Protein AF-A0A7C8Z118-F1 (afdb_monomer_lite)

InterPro domains:
  IPR001041 2Fe-2S ferredoxin-type iron-sulfur binding domain [PF00111] (50-98)
  IPR001041 2Fe-2S ferredoxin-type iron-sulfur binding domain [PS51085] (43-103)
  IPR001041 2Fe-2S ferredoxin-type iron-sulfur binding domain [cd00207] (45-98)
  IPR001055 Adrenodoxin-like [PTHR23426] (15-103)
  IPR012675 Beta-grasp domain superfamily [G3DSA:3.10.20.30] (26-103)
  IPR018298 Adrenodoxin, iron-sulphur binding site [PS00814] (80-90)
  IPR036010 2Fe-2S ferredoxin-like superfamily [SSF54292] (44-95)

Structure (mmCIF, N/CA/C/O backbone):
data_AF-A0A7C8Z118-F1
#
_entry.id   AF-A0A7C8Z118-F1
#
loop_
_atom_site.group_PDB
_atom_site.id
_atom_site.type_symbol
_atom_site.label_atom_id
_atom_site.label_alt_id
_atom_site.label_comp_id
_atom_site.label_asym_id
_atom_site.label_entity_id
_atom_site.label_seq_id
_atom_site.pdbx_PDB_ins_code
_atom_site.Cartn_x
_atom_site.Cartn_y
_atom_site.Cartn_z
_atom_site.occupancy
_atom_site.B_iso_or_equiv
_atom_site.auth_seq_id
_atom_site.auth_comp_id
_atom_site.auth_asym_id
_atom_site.auth_atom_id
_atom_site.pdbx_PDB_model_num
ATOM 1 N N . ARG A 1 1 ? -21.952 11.352 -13.629 1.00 53.69 1 ARG A N 1
ATOM 2 C CA . ARG A 1 1 ? -22.984 12.153 -14.336 1.00 53.69 1 ARG A CA 1
ATOM 3 C C . ARG A 1 1 ? -22.310 13.339 -15.027 1.00 53.69 1 ARG A C 1
ATOM 5 O O . ARG A 1 1 ? -22.255 14.391 -14.420 1.00 53.69 1 ARG A O 1
ATOM 12 N N . THR A 1 2 ? -21.849 13.152 -16.264 1.00 36.28 2 THR A N 1
ATOM 13 C CA . THR A 1 2 ? -21.938 14.129 -17.366 1.00 36.28 2 THR A CA 1
ATOM 14 C C . THR A 1 2 ? -21.985 13.287 -18.638 1.00 36.28 2 THR A C 1
ATOM 16 O O . THR A 1 2 ? -21.228 12.329 -18.766 1.00 36.28 2 THR A O 1
ATOM 19 N N . GLN A 1 3 ? -22.973 13.558 -19.482 1.00 44.56 3 GLN A N 1
ATOM 20 C CA . GLN A 1 3 ? -23.309 12.820 -20.698 1.00 44.56 3 GLN A CA 1
ATOM 21 C C . GLN A 1 3 ? -22.862 13.614 -21.939 1.00 44.56 3 GLN A C 1
ATOM 23 O O . GLN A 1 3 ? -22.603 14.808 -21.812 1.00 44.56 3 GLN A O 1
ATOM 28 N N . TYR A 1 4 ? -22.927 12.954 -23.107 1.00 39.94 4 TYR A N 1
ATOM 29 C CA . TYR A 1 4 ? -22.745 13.429 -24.496 1.00 39.94 4 TYR A CA 1
ATOM 30 C C . TYR A 1 4 ? -21.292 13.422 -25.012 1.00 39.94 4 TYR A C 1
ATOM 32 O O . TYR A 1 4 ? -20.410 13.976 -24.378 1.00 39.94 4 TYR A O 1
ATOM 40 N N . LEU A 1 5 ? -20.950 12.814 -26.158 1.00 44.69 5 LEU A N 1
ATOM 41 C CA . LEU A 1 5 ? -21.723 12.587 -27.386 1.00 44.69 5 LEU A CA 1
ATOM 42 C C . LEU A 1 5 ? -21.677 11.132 -27.897 1.00 44.69 5 LEU A C 1
ATOM 44 O O . LEU A 1 5 ? -20.624 10.508 -27.976 1.00 44.69 5 LEU A O 1
ATOM 48 N N . HIS A 1 6 ? -22.834 10.667 -28.369 1.00 36.69 6 HIS A N 1
ATOM 49 C CA . HIS A 1 6 ? -23.006 9.523 -29.259 1.00 36.69 6 HIS A CA 1
ATOM 50 C C . HIS A 1 6 ? -23.194 10.075 -30.681 1.00 36.69 6 HIS A C 1
ATOM 52 O O . HIS A 1 6 ? -24.121 10.851 -30.911 1.00 36.69 6 HIS A O 1
ATOM 58 N N . SER A 1 7 ? -22.330 9.703 -31.626 1.00 33.50 7 SER A N 1
ATOM 59 C CA . SER A 1 7 ? -22.555 9.938 -33.056 1.00 33.50 7 SER A CA 1
ATOM 60 C C . SER A 1 7 ? -22.450 8.602 -33.780 1.00 33.50 7 SER A C 1
ATOM 62 O O . SER A 1 7 ? -21.371 8.034 -33.931 1.00 33.50 7 SER A O 1
ATOM 64 N N . LEU A 1 8 ? -23.610 8.071 -34.162 1.00 46.72 8 LEU A N 1
ATOM 65 C CA . LEU A 1 8 ? -23.753 6.944 -35.073 1.00 46.72 8 LEU A CA 1
ATOM 66 C C . LEU A 1 8 ? -23.715 7.483 -36.504 1.00 46.72 8 LEU A C 1
ATOM 68 O O . LEU A 1 8 ? -24.555 8.310 -36.849 1.00 46.72 8 LEU A O 1
ATOM 72 N N . CYS A 1 9 ? -22.843 6.951 -37.363 1.00 31.47 9 CYS A N 1
ATOM 73 C CA . CYS A 1 9 ? -23.157 6.857 -38.789 1.00 31.47 9 CYS A CA 1
ATOM 74 C C . CYS A 1 9 ? -22.361 5.738 -39.488 1.00 31.47 9 CYS A C 1
ATOM 76 O O . CYS A 1 9 ? -21.168 5.854 -39.736 1.00 31.47 9 CYS A O 1
ATOM 78 N N . SER A 1 10 ? -23.098 4.662 -39.772 1.00 36.25 10 SER A N 1
ATOM 79 C CA . SER A 1 10 ? -23.172 3.896 -41.025 1.00 36.25 10 SER A CA 1
ATOM 80 C C . SER A 1 10 ? -21.939 3.228 -41.651 1.00 36.25 10 SER A C 1
ATOM 82 O O . SER A 1 10 ? -20.979 3.841 -42.102 1.00 36.25 10 SER A O 1
ATOM 84 N N . ARG A 1 11 ? -22.104 1.907 -41.804 1.00 45.91 11 ARG A N 1
ATOM 85 C CA . ARG A 1 11 ? -21.346 0.976 -42.646 1.00 45.91 11 ARG A CA 1
ATOM 86 C C . ARG A 1 11 ? -21.220 1.470 -44.094 1.00 45.91 11 ARG A C 1
ATOM 88 O O . ARG A 1 11 ? -22.232 1.776 -44.717 1.00 45.91 11 ARG A O 1
ATOM 95 N N . ILE A 1 12 ? -20.017 1.362 -44.660 1.00 46.41 12 ILE A N 1
ATOM 96 C CA . ILE A 1 12 ? -19.797 1.195 -46.103 1.00 46.41 12 ILE A CA 1
ATOM 97 C C . ILE A 1 12 ? -18.870 -0.016 -46.291 1.00 46.41 12 ILE A C 1
ATOM 99 O O . ILE A 1 12 ? -17.764 -0.060 -45.756 1.00 46.41 12 ILE A O 1
ATOM 103 N N . GLN A 1 13 ? -19.366 -1.028 -47.008 1.00 42.31 13 GLN A N 1
ATOM 104 C CA . GLN A 1 13 ? -18.594 -2.146 -47.559 1.00 42.31 13 GLN A CA 1
ATOM 105 C C . GLN A 1 13 ? -17.899 -1.702 -48.849 1.00 42.31 13 GLN A C 1
ATOM 107 O O . GLN A 1 13 ? -18.527 -0.989 -49.629 1.00 42.31 13 GLN A O 1
ATOM 112 N N . SER A 1 14 ? -16.667 -2.181 -49.079 1.00 36.53 14 SER A N 1
ATOM 113 C CA . SER A 1 14 ? -16.036 -2.582 -50.367 1.00 36.53 14 SER A CA 1
ATOM 114 C C . SER A 1 14 ? -14.509 -2.569 -50.166 1.00 36.53 14 SER A C 1
ATOM 116 O O . SER A 1 14 ? -13.927 -1.523 -49.926 1.00 36.53 14 SER A O 1
ATOM 118 N N . SER A 1 15 ? -13.868 -3.713 -49.911 1.00 41.31 15 SER A N 1
ATOM 119 C CA . SER A 1 15 ? -13.259 -4.647 -50.878 1.00 41.31 15 SER A CA 1
ATOM 120 C C . SER A 1 15 ? -11.808 -4.304 -51.271 1.00 41.31 15 SER A C 1
ATOM 122 O O . SER A 1 15 ? -11.548 -3.277 -51.881 1.00 41.31 15 SER A O 1
ATOM 124 N N . VAL A 1 16 ? -10.941 -5.298 -51.020 1.00 38.16 16 VAL A N 1
ATOM 125 C CA . VAL A 1 16 ? -9.610 -5.605 -51.593 1.00 38.16 16 VAL A CA 1
ATOM 126 C C . VAL A 1 16 ? -8.360 -4.877 -51.056 1.00 38.16 16 VAL A C 1
ATOM 128 O O . VAL A 1 16 ? -8.022 -3.786 -51.488 1.00 38.16 16 VAL A O 1
ATOM 131 N N . ALA A 1 17 ? -7.625 -5.567 -50.166 1.00 42.06 17 ALA A N 1
ATOM 132 C CA . ALA A 1 17 ? -6.239 -6.057 -50.348 1.00 42.06 17 ALA A CA 1
ATOM 133 C C . ALA A 1 17 ? -5.501 -6.152 -48.992 1.00 42.06 17 ALA A C 1
ATOM 135 O O . ALA A 1 17 ? -5.176 -5.148 -48.367 1.00 42.06 17 ALA A O 1
ATOM 136 N N . ARG A 1 18 ? -5.232 -7.384 -48.532 1.00 50.72 18 ARG A N 1
ATOM 137 C CA . ARG A 1 18 ? -4.327 -7.676 -47.405 1.00 50.72 18 ARG A CA 1
ATOM 138 C C . ARG A 1 18 ? -2.872 -7.501 -47.859 1.00 50.72 18 ARG A C 1
ATOM 140 O O . ARG A 1 18 ? -2.514 -8.072 -48.888 1.00 50.72 18 ARG A O 1
ATOM 147 N N . PRO A 1 19 ? -2.017 -6.896 -47.021 1.00 40.34 19 PRO A N 1
ATOM 148 C CA . PRO A 1 19 ? -0.725 -7.520 -46.765 1.00 40.34 19 PRO A CA 1
ATOM 149 C C . PRO A 1 19 ? -0.400 -7.633 -45.266 1.00 40.34 19 PRO A C 1
ATOM 151 O O . PRO A 1 19 ? -0.670 -6.747 -44.467 1.00 40.34 19 PRO A O 1
ATOM 154 N N . GLN A 1 20 ? 0.187 -8.787 -44.948 1.00 45.44 20 GLN A N 1
ATOM 155 C CA . GLN A 1 20 ? 1.014 -9.131 -43.789 1.00 45.44 20 GLN A CA 1
ATOM 156 C C . GLN A 1 20 ? 0.498 -8.851 -42.367 1.00 45.44 20 GLN A C 1
ATOM 158 O O . GLN A 1 20 ? 0.793 -7.862 -41.708 1.00 45.44 20 GLN A O 1
ATOM 163 N N . MET A 1 21 ? -0.170 -9.891 -41.869 1.00 40.16 21 MET A N 1
ATOM 164 C CA . MET A 1 21 ? -0.081 -10.396 -40.501 1.00 40.16 21 MET A CA 1
ATOM 165 C C . MET A 1 21 ? 1.304 -10.178 -39.858 1.00 40.16 21 MET A C 1
ATOM 167 O O . MET A 1 21 ? 2.236 -10.923 -40.153 1.00 40.16 21 MET A O 1
ATOM 171 N N . HIS A 1 22 ? 1.413 -9.243 -38.913 1.00 42.31 22 HIS A N 1
ATOM 172 C CA . HIS A 1 22 ? 2.239 -9.488 -37.731 1.00 42.31 22 HIS A CA 1
ATOM 173 C C . HIS A 1 22 ? 1.344 -10.197 -36.722 1.00 42.31 22 HIS A C 1
ATOM 175 O O . HIS A 1 22 ? 0.465 -9.606 -36.097 1.00 42.31 22 HIS A O 1
ATOM 181 N N . GLN A 1 23 ? 1.514 -11.512 -36.663 1.00 45.38 23 GLN A N 1
ATOM 182 C CA . GLN A 1 23 ? 0.889 -12.368 -35.674 1.00 45.38 23 GLN A CA 1
ATOM 183 C C . GLN A 1 23 ? 1.477 -12.043 -34.300 1.00 45.38 23 GLN A C 1
ATOM 185 O O . GLN A 1 23 ? 2.441 -12.667 -33.876 1.00 45.38 23 GLN A O 1
ATOM 190 N N . TYR A 1 24 ? 0.883 -11.101 -33.577 1.00 45.56 24 TYR A N 1
ATOM 191 C CA . TYR A 1 24 ? 0.917 -11.172 -32.120 1.00 45.56 24 TYR A CA 1
ATOM 192 C C . TYR A 1 24 ? -0.305 -11.987 -31.709 1.00 45.56 24 TYR A C 1
ATOM 194 O O . TYR A 1 24 ? -1.367 -11.456 -31.392 1.00 45.56 24 TYR A O 1
ATOM 202 N N . PHE A 1 25 ? -0.184 -13.307 -31.859 1.00 36.66 25 PHE A N 1
ATOM 203 C CA . PHE A 1 25 ? -1.171 -14.244 -31.346 1.00 36.66 25 PHE A CA 1
ATOM 204 C C . PHE A 1 25 ? -1.210 -14.124 -29.825 1.00 36.66 25 PHE A C 1
ATOM 206 O O . PHE A 1 25 ? -0.215 -14.370 -29.150 1.00 36.66 25 PHE A O 1
ATOM 213 N N . CYS A 1 26 ? -2.381 -13.794 -29.289 1.00 37.47 26 CYS A N 1
ATOM 214 C CA . CYS A 1 26 ? -2.714 -14.113 -27.913 1.00 37.47 26 CYS A CA 1
ATOM 215 C C . CYS A 1 26 ? -2.823 -15.639 -27.804 1.00 37.47 26 CYS A C 1
ATOM 217 O O . CYS A 1 26 ? -3.796 -16.226 -28.278 1.00 37.47 26 CYS A O 1
ATOM 219 N N . THR A 1 27 ? -1.837 -16.288 -27.191 1.00 44.22 27 THR A N 1
ATOM 220 C CA . THR A 1 27 ? -2.022 -17.628 -26.632 1.00 44.22 27 THR A CA 1
ATOM 221 C C . THR A 1 27 ? -2.625 -17.483 -25.244 1.00 44.22 27 THR A C 1
ATOM 223 O O . THR A 1 27 ? -2.003 -16.951 -24.329 1.00 44.22 27 THR A O 1
ATOM 226 N N . THR A 1 28 ? -3.867 -17.932 -25.107 1.00 53.31 28 THR A N 1
ATOM 227 C CA . THR A 1 28 ? -4.461 -18.275 -23.818 1.00 53.31 28 THR A CA 1
ATOM 228 C C . THR A 1 28 ? -3.869 -19.600 -23.320 1.00 53.31 28 THR A C 1
ATOM 230 O O . THR A 1 28 ? -3.515 -20.459 -24.123 1.00 53.31 28 THR A O 1
ATOM 233 N N . ALA A 1 29 ? -3.838 -19.746 -21.991 1.00 47.91 29 ALA A N 1
ATOM 234 C CA . ALA A 1 29 ? -3.521 -20.942 -21.201 1.00 47.91 29 ALA A CA 1
ATOM 235 C C . ALA A 1 29 ? -2.034 -21.284 -20.977 1.00 47.91 29 ALA A C 1
ATOM 237 O O . ALA A 1 29 ? -1.401 -21.975 -21.765 1.00 47.91 29 ALA A O 1
ATOM 238 N N . ALA A 1 30 ? -1.531 -20.934 -19.795 1.00 47.62 30 ALA A N 1
ATOM 239 C CA . ALA A 1 30 ? -1.399 -21.880 -18.686 1.00 47.62 30 ALA A CA 1
ATOM 240 C C . ALA A 1 30 ? -1.239 -21.080 -17.387 1.00 47.62 30 ALA A C 1
ATOM 242 O O . ALA A 1 30 ? -0.660 -19.998 -17.396 1.00 47.62 30 ALA A O 1
ATOM 243 N N . ALA A 1 31 ? -1.801 -21.587 -16.291 1.00 51.69 31 ALA A N 1
ATOM 244 C CA . ALA A 1 31 ? -1.518 -21.090 -14.958 1.00 51.69 31 ALA A CA 1
ATOM 245 C C . ALA A 1 31 ? -0.002 -21.100 -14.749 1.00 51.69 31 ALA A C 1
ATOM 247 O O . ALA A 1 31 ? 0.593 -22.172 -14.640 1.00 51.69 31 ALA A O 1
ATOM 248 N N . ASP A 1 32 ? 0.619 -19.927 -14.695 1.00 39.12 32 ASP A N 1
ATOM 249 C CA . ASP A 1 32 ? 1.993 -19.831 -14.238 1.00 39.12 32 ASP A CA 1
ATOM 250 C C . ASP A 1 32 ? 1.967 -19.861 -12.706 1.00 39.12 32 ASP A C 1
ATOM 252 O O . ASP A 1 32 ? 2.115 -18.870 -12.002 1.00 39.12 32 ASP A O 1
ATOM 256 N N . SER A 1 33 ? 1.685 -21.052 -12.174 1.00 53.22 33 SER A N 1
ATOM 257 C CA . SER A 1 33 ? 2.285 -21.462 -10.915 1.00 53.22 33 SER A CA 1
ATOM 258 C C . SER A 1 33 ? 3.744 -21.788 -11.214 1.00 53.22 33 SER A C 1
ATOM 260 O O . SER A 1 33 ? 4.134 -22.958 -11.202 1.00 53.22 33 SER A O 1
ATOM 262 N N . SER A 1 34 ? 4.564 -20.767 -11.471 1.00 48.16 34 SER A N 1
ATOM 263 C CA . SER A 1 34 ? 5.989 -20.863 -11.172 1.00 48.16 34 SER A CA 1
ATOM 264 C C . SER A 1 34 ? 6.108 -21.014 -9.666 1.00 48.16 34 SER A C 1
ATOM 266 O O . SER A 1 34 ? 6.255 -20.056 -8.912 1.00 48.16 34 SER A O 1
ATOM 268 N N . LYS A 1 35 ? 5.984 -22.259 -9.209 1.00 41.03 35 LYS A N 1
ATOM 269 C CA . LYS A 1 35 ? 6.398 -22.679 -7.880 1.00 41.03 35 LYS A CA 1
ATOM 270 C C . LYS A 1 35 ? 7.923 -22.712 -7.894 1.00 41.03 35 LYS A C 1
ATOM 272 O O . LYS A 1 35 ? 8.526 -23.783 -7.929 1.00 41.03 35 LYS A O 1
ATOM 277 N N . ASP A 1 36 ? 8.525 -21.528 -7.948 1.00 55.06 36 ASP A N 1
ATOM 278 C CA . ASP A 1 36 ? 9.932 -21.364 -7.636 1.00 55.06 36 ASP A CA 1
ATOM 279 C C . ASP A 1 36 ? 10.070 -21.678 -6.148 1.00 55.06 36 ASP A C 1
ATOM 281 O O . ASP A 1 36 ? 9.352 -21.135 -5.304 1.00 55.06 36 ASP A O 1
ATOM 285 N N . GLN A 1 37 ? 10.893 -22.671 -5.837 1.00 47.47 37 GLN A N 1
ATOM 286 C CA . GLN A 1 37 ? 11.099 -23.129 -4.473 1.00 47.47 37 GLN A CA 1
ATOM 287 C C . GLN A 1 37 ? 12.007 -22.134 -3.753 1.00 47.47 37 GLN A C 1
ATOM 289 O O . GLN 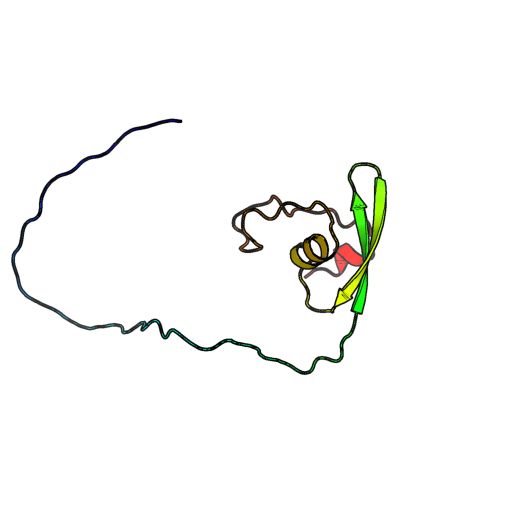A 1 37 ? 13.162 -22.431 -3.461 1.00 47.47 37 GLN A O 1
ATOM 294 N N . ASN A 1 38 ? 11.481 -20.944 -3.474 1.00 59.56 38 ASN A N 1
ATOM 295 C CA . ASN A 1 38 ? 12.062 -20.049 -2.498 1.00 59.56 38 ASN A CA 1
ATOM 296 C C . ASN A 1 38 ? 11.575 -20.525 -1.129 1.00 59.56 38 ASN A C 1
ATOM 298 O O . ASN A 1 38 ? 10.387 -20.441 -0.815 1.00 59.56 38 ASN A O 1
ATOM 302 N N . GLU A 1 39 ? 12.494 -21.097 -0.355 1.00 62.06 39 GLU A N 1
ATOM 303 C CA . GLU A 1 39 ? 12.373 -21.294 1.089 1.00 62.06 39 GLU A CA 1
ATOM 304 C C . GLU A 1 39 ? 11.574 -20.122 1.685 1.00 62.06 39 GLU A C 1
ATOM 306 O O . GLU A 1 39 ? 11.898 -18.975 1.382 1.00 62.06 39 GLU A O 1
ATOM 311 N N . GLU A 1 40 ? 10.491 -20.399 2.426 1.00 73.44 40 GLU A N 1
ATOM 312 C CA . GLU A 1 40 ? 9.483 -19.418 2.872 1.00 73.44 40 GLU A CA 1
ATOM 313 C C . GLU A 1 40 ? 10.096 -18.398 3.849 1.00 73.44 40 GLU A C 1
ATOM 315 O O . GLU A 1 40 ? 9.882 -18.406 5.061 1.00 73.44 40 GLU A O 1
ATOM 320 N N . LYS A 1 41 ? 10.949 -17.523 3.325 1.00 94.50 41 LYS A N 1
ATOM 321 C CA . LYS A 1 41 ? 11.635 -16.494 4.076 1.00 94.50 41 LYS A CA 1
ATOM 322 C C . LYS A 1 41 ? 10.626 -15.392 4.294 1.00 94.50 41 LYS A C 1
ATOM 324 O O . LYS A 1 41 ? 10.250 -14.699 3.357 1.00 94.50 41 LYS A O 1
ATOM 329 N N . THR A 1 42 ? 10.196 -15.227 5.534 1.00 96.00 42 THR A N 1
ATOM 330 C CA . THR A 1 42 ? 9.299 -14.140 5.928 1.00 96.00 42 THR A CA 1
ATOM 331 C C . THR A 1 42 ? 10.079 -12.989 6.553 1.00 96.00 42 THR A C 1
ATOM 333 O O . THR A 1 42 ? 11.053 -13.215 7.275 1.00 96.00 42 THR A O 1
ATOM 336 N N . ILE A 1 43 ? 9.619 -11.763 6.340 1.00 96.38 43 ILE A N 1
ATOM 337 C CA . ILE A 1 43 ? 10.047 -10.558 7.054 1.00 96.38 43 ILE A CA 1
ATOM 338 C C . ILE A 1 43 ? 8.939 -10.099 8.005 1.00 96.38 43 ILE A C 1
ATOM 340 O O . ILE A 1 43 ? 7.761 -10.354 7.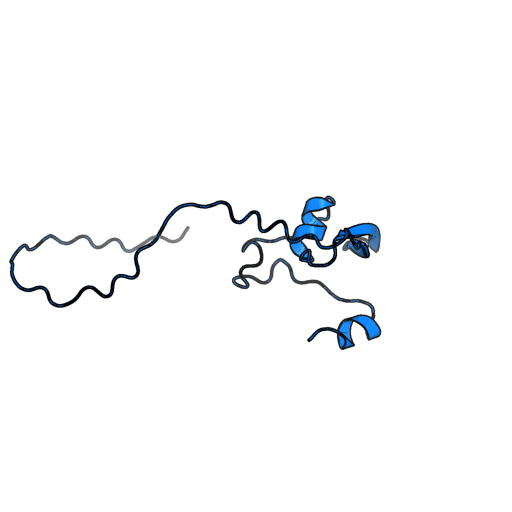761 1.00 96.38 43 ILE A O 1
ATOM 344 N N . ASN A 1 44 ? 9.314 -9.426 9.093 1.00 96.69 44 ASN A N 1
ATOM 345 C CA . ASN A 1 44 ? 8.345 -8.761 9.963 1.00 96.69 44 ASN A CA 1
ATOM 346 C C . ASN A 1 44 ? 8.116 -7.340 9.446 1.00 96.69 44 ASN A C 1
ATOM 348 O O . ASN A 1 44 ? 9.080 -6.595 9.263 1.00 96.69 44 ASN A O 1
ATOM 352 N N . VAL A 1 45 ? 6.856 -6.976 9.241 1.00 96.94 45 VAL A N 1
ATOM 353 C CA . VAL A 1 45 ? 6.436 -5.642 8.809 1.00 96.94 45 VAL A CA 1
ATOM 354 C C . VAL A 1 45 ? 5.474 -5.084 9.851 1.00 96.94 45 VAL A C 1
ATOM 356 O O . VAL A 1 45 ? 4.586 -5.797 10.319 1.00 96.94 45 VAL A O 1
ATOM 359 N N . THR A 1 46 ? 5.654 -3.817 10.217 1.00 97.56 46 THR A N 1
ATOM 360 C CA . THR A 1 46 ? 4.729 -3.089 11.091 1.00 97.56 46 THR A CA 1
ATOM 361 C C . THR A 1 46 ? 3.971 -2.077 10.249 1.00 97.56 46 THR A C 1
ATOM 363 O O . THR A 1 46 ? 4.580 -1.178 9.670 1.00 97.56 46 THR A O 1
ATOM 366 N N . PHE A 1 47 ? 2.654 -2.226 10.176 1.00 97.44 47 PHE A N 1
ATOM 367 C CA . PHE A 1 47 ? 1.766 -1.235 9.583 1.00 97.44 47 PHE A CA 1
ATOM 368 C C . PHE A 1 47 ? 1.247 -0.318 10.680 1.00 97.44 47 PHE A C 1
ATOM 370 O O . PHE A 1 47 ? 0.822 -0.798 11.728 1.00 97.44 47 PHE A O 1
ATOM 377 N N . VAL A 1 48 ? 1.295 0.986 10.430 1.00 96.44 48 VAL A N 1
ATOM 378 C CA . VAL A 1 48 ? 0.778 2.007 11.342 1.00 96.44 48 VAL A CA 1
ATOM 379 C C . VAL A 1 48 ? -0.430 2.647 10.675 1.00 96.44 48 VAL A C 1
ATOM 381 O O . VAL A 1 48 ? -0.307 3.222 9.592 1.00 96.44 48 VAL A O 1
ATOM 384 N N . GLU A 1 49 ? -1.596 2.504 11.293 1.00 93.81 49 GLU A N 1
ATOM 385 C CA . GLU A 1 49 ? -2.841 3.107 10.819 1.00 93.81 49 GLU A CA 1
ATOM 386 C C . GLU A 1 49 ? -2.912 4.598 11.181 1.00 93.81 49 GLU A C 1
ATOM 388 O O . GLU A 1 49 ? -2.111 5.126 11.956 1.00 93.81 49 GLU A O 1
ATOM 393 N N . THR A 1 50 ? -3.875 5.320 10.604 1.00 91.31 50 THR A N 1
ATOM 394 C CA . THR A 1 50 ? -4.000 6.778 10.792 1.00 91.31 50 THR A CA 1
ATOM 395 C C . THR A 1 50 ? -4.340 7.192 12.223 1.00 91.31 50 THR A C 1
ATOM 397 O O . THR A 1 50 ? -4.128 8.345 12.595 1.00 91.31 50 THR A O 1
ATOM 400 N N . ASP A 1 51 ? -4.883 6.275 13.019 1.00 93.69 51 ASP A N 1
ATOM 401 C CA . ASP A 1 51 ? -5.160 6.456 14.445 1.00 93.69 51 ASP A CA 1
ATOM 402 C C . ASP A 1 51 ? -3.926 6.183 15.333 1.00 93.69 51 ASP A C 1
ATOM 404 O O . ASP A 1 51 ? -3.976 6.410 16.542 1.00 93.69 51 ASP A O 1
ATOM 408 N N . GLY A 1 52 ? -2.814 5.740 14.733 1.00 93.50 52 GLY A N 1
ATOM 409 C CA . GLY A 1 52 ? -1.580 5.355 15.412 1.00 93.50 52 GLY A CA 1
ATOM 410 C C . GLY A 1 52 ? -1.542 3.894 15.868 1.00 93.50 52 GLY A C 1
ATOM 411 O O . GLY A 1 52 ? -0.568 3.496 16.505 1.00 93.50 52 GLY A O 1
ATOM 412 N N . THR A 1 53 ? -2.565 3.092 15.566 1.00 95.56 53 THR A N 1
ATOM 413 C CA . THR A 1 53 ? -2.589 1.664 15.895 1.00 95.56 53 THR A CA 1
ATOM 414 C C . THR A 1 53 ? -1.559 0.911 15.055 1.00 95.56 53 THR A C 1
ATOM 416 O O . THR A 1 53 ? -1.491 1.065 13.835 1.00 95.56 53 THR A O 1
ATOM 419 N N . GLU A 1 54 ? -0.763 0.063 15.710 1.00 97.19 54 GLU A N 1
ATOM 420 C CA . GLU A 1 54 ? 0.253 -0.759 15.054 1.00 97.19 54 GLU A CA 1
ATOM 421 C C . GLU A 1 54 ? -0.240 -2.195 14.835 1.00 97.19 54 GLU A C 1
ATOM 423 O O . GLU A 1 54 ? -0.725 -2.861 15.754 1.00 97.19 54 GLU A O 1
ATOM 428 N N . LYS A 1 55 ? -0.061 -2.703 13.614 1.00 96.75 55 LYS A N 1
ATOM 429 C CA . LYS A 1 55 ? -0.306 -4.099 13.238 1.00 96.75 55 LYS A CA 1
ATOM 430 C C . LYS A 1 55 ? 1.001 -4.742 12.788 1.00 96.75 55 LYS A C 1
ATOM 432 O O . LYS A 1 55 ? 1.571 -4.368 11.764 1.00 96.75 55 LYS A O 1
ATOM 437 N N . HIS A 1 56 ? 1.468 -5.732 13.545 1.00 97.56 56 HIS A N 1
ATOM 438 C CA . HIS A 1 56 ? 2.666 -6.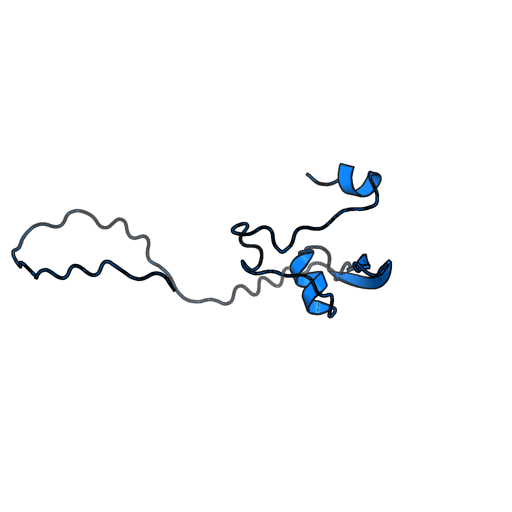501 13.210 1.00 97.56 56 HIS A CA 1
ATOM 439 C C . HIS A 1 56 ? 2.295 -7.764 12.443 1.00 97.56 56 HIS A C 1
ATOM 441 O O . HIS A 1 56 ? 1.519 -8.586 12.933 1.00 97.56 56 HIS A O 1
ATOM 447 N N . VAL A 1 57 ? 2.886 -7.945 11.267 1.00 97.06 57 VAL A N 1
ATOM 448 C CA . VAL A 1 57 ? 2.567 -9.061 10.375 1.00 97.06 57 VAL A CA 1
ATOM 449 C C . VAL A 1 57 ? 3.834 -9.716 9.835 1.00 97.06 57 VAL A C 1
ATOM 451 O O . VAL A 1 57 ? 4.871 -9.071 9.657 1.00 97.06 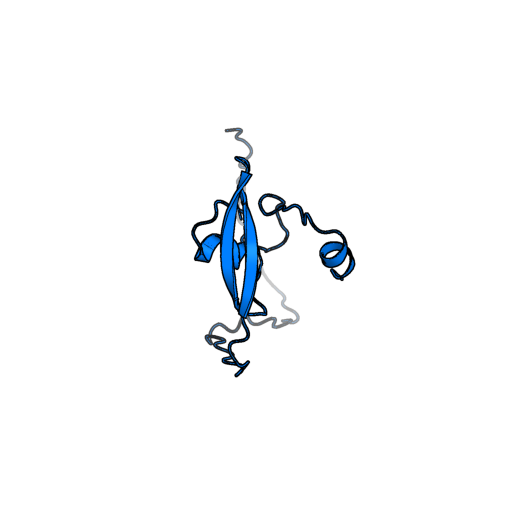57 VAL A O 1
ATOM 454 N N . LYS A 1 58 ? 3.752 -11.025 9.579 1.00 97.00 58 LYS A N 1
ATOM 455 C CA . LYS A 1 58 ? 4.806 -11.788 8.903 1.00 97.00 58 LYS A CA 1
ATOM 456 C C . LYS A 1 58 ? 4.466 -11.891 7.427 1.00 97.00 58 LYS A C 1
ATOM 458 O O . LYS A 1 58 ? 3.415 -12.415 7.078 1.00 97.00 58 LYS A O 1
ATOM 463 N N . VAL A 1 59 ? 5.363 -11.407 6.578 1.00 96.81 59 VAL A N 1
ATOM 464 C CA . VAL A 1 59 ? 5.134 -11.293 5.135 1.00 96.81 59 VAL A CA 1
ATOM 465 C C . VAL A 1 59 ? 6.204 -12.089 4.391 1.00 96.81 59 VAL A C 1
ATOM 467 O O . VAL A 1 59 ? 7.389 -11.876 4.660 1.00 96.81 59 VAL A O 1
ATOM 470 N N . PRO A 1 60 ? 5.844 -12.992 3.464 1.00 96.50 60 PRO A N 1
ATOM 471 C CA . PRO A 1 60 ? 6.820 -13.669 2.618 1.00 96.50 60 PRO A CA 1
ATOM 472 C C . PRO A 1 60 ? 7.636 -12.665 1.798 1.00 96.50 60 PRO A C 1
ATOM 474 O O . PRO A 1 60 ? 7.094 -11.717 1.224 1.00 96.50 60 PRO A O 1
ATOM 477 N N . VAL A 1 61 ? 8.949 -12.867 1.717 1.00 96.12 61 VAL A N 1
ATOM 478 C CA . VAL A 1 61 ? 9.829 -12.061 0.866 1.00 96.12 61 VAL A CA 1
ATOM 479 C C . VAL A 1 61 ? 9.374 -12.178 -0.588 1.00 96.12 61 VAL A C 1
ATOM 481 O O . VAL A 1 61 ? 9.129 -13.275 -1.081 1.00 96.12 61 VAL A O 1
ATOM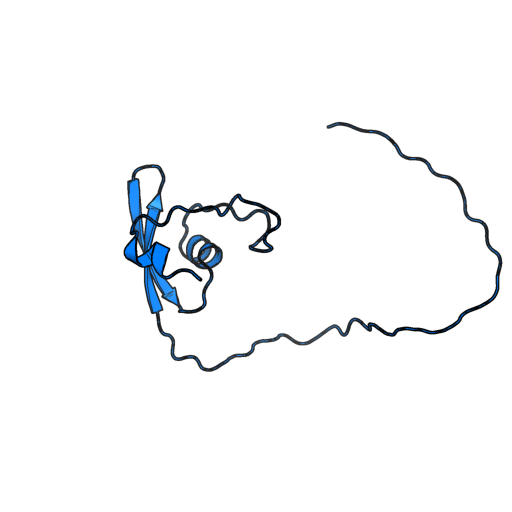 484 N N . GLY A 1 62 ? 9.291 -11.035 -1.271 1.00 94.75 62 GLY A N 1
ATOM 485 C CA . GLY A 1 62 ? 8.791 -10.933 -2.646 1.00 94.75 62 GLY A CA 1
ATOM 486 C C . GLY A 1 62 ? 7.323 -10.511 -2.741 1.00 94.75 62 GLY A C 1
ATOM 487 O O . GLY A 1 62 ? 6.903 -10.063 -3.802 1.00 94.75 62 GLY A O 1
ATOM 488 N N . THR A 1 63 ? 6.567 -10.571 -1.640 1.00 95.25 63 THR A N 1
ATOM 489 C CA . THR A 1 63 ? 5.191 -10.051 -1.587 1.00 95.25 63 THR A CA 1
ATOM 490 C C . THR A 1 63 ? 5.198 -8.526 -1.682 1.00 95.25 63 THR A C 1
ATOM 492 O O . THR A 1 63 ? 6.009 -7.860 -1.031 1.00 95.25 63 THR A O 1
ATOM 495 N N . SER A 1 64 ? 4.282 -7.956 -2.465 1.00 95.88 64 SER A N 1
ATOM 496 C CA . SER A 1 64 ? 4.115 -6.500 -2.526 1.00 95.88 64 SER A CA 1
ATOM 497 C C . SER A 1 64 ? 3.498 -5.953 -1.232 1.00 95.88 64 SER A C 1
ATOM 499 O O . SER A 1 64 ? 2.723 -6.635 -0.564 1.00 95.88 64 SER A O 1
ATOM 501 N N . MET A 1 65 ? 3.783 -4.694 -0.886 1.00 95.69 65 MET A N 1
ATOM 502 C CA . MET A 1 65 ? 3.202 -4.072 0.315 1.00 95.69 65 MET A CA 1
ATOM 503 C C . MET A 1 65 ? 1.670 -3.964 0.260 1.00 95.69 65 MET A C 1
ATOM 505 O O . MET A 1 65 ? 1.022 -4.042 1.300 1.00 95.69 65 MET A O 1
ATOM 509 N N . LEU A 1 66 ? 1.091 -3.821 -0.939 1.00 96.88 66 LEU A N 1
ATOM 510 C CA . LEU A 1 66 ? -0.361 -3.794 -1.131 1.00 96.88 66 LEU A CA 1
ATOM 511 C C . LEU A 1 66 ? -0.990 -5.157 -0.817 1.00 96.88 66 LEU A C 1
ATOM 513 O O . LEU A 1 66 ? -1.935 -5.241 -0.039 1.00 96.88 66 LEU A O 1
ATOM 517 N N . GLU A 1 67 ? -0.430 -6.227 -1.378 1.00 96.69 67 GLU A N 1
ATOM 518 C CA . GLU A 1 67 ? -0.905 -7.594 -1.147 1.00 96.69 67 GLU A CA 1
ATOM 519 C C . GLU A 1 67 ? -0.714 -8.023 0.313 1.00 96.69 67 GLU A C 1
ATOM 521 O O . GLU A 1 67 ? -1.600 -8.644 0.904 1.00 96.69 67 GLU A O 1
ATOM 526 N N . ALA A 1 68 ? 0.409 -7.634 0.923 1.00 97.06 68 ALA A N 1
ATOM 527 C CA . ALA A 1 68 ? 0.666 -7.853 2.339 1.00 97.06 68 ALA A CA 1
ATOM 528 C C . ALA A 1 68 ? -0.372 -7.153 3.229 1.00 97.06 68 ALA A C 1
ATOM 530 O O . ALA A 1 68 ? -0.822 -7.747 4.208 1.00 97.06 68 ALA A O 1
ATOM 531 N N . ALA A 1 69 ? -0.777 -5.926 2.884 1.00 97.06 69 ALA A N 1
ATOM 532 C CA . ALA A 1 69 ? -1.811 -5.198 3.612 1.00 97.06 69 ALA A CA 1
ATOM 533 C C . ALA A 1 69 ? -3.178 -5.895 3.504 1.00 97.06 69 ALA A C 1
ATOM 535 O O . ALA A 1 69 ? -3.799 -6.196 4.523 1.00 97.06 69 ALA A O 1
ATOM 536 N N . HIS A 1 70 ? -3.616 -6.225 2.284 1.00 96.06 70 HIS A N 1
ATOM 537 C CA . HIS A 1 70 ? -4.907 -6.887 2.051 1.00 96.06 70 HIS A CA 1
ATOM 538 C C . HIS A 1 70 ? -4.993 -8.265 2.703 1.00 96.06 70 HIS A C 1
ATOM 540 O O . HIS A 1 70 ? -6.009 -8.592 3.305 1.00 96.06 70 HIS A O 1
ATOM 546 N N . SER A 1 71 ? -3.917 -9.052 2.642 1.00 96.62 71 SER A N 1
ATOM 547 C CA . SER A 1 71 ? -3.881 -10.403 3.223 1.00 96.62 71 SER A CA 1
ATOM 548 C C . SER A 1 71 ? -3.910 -10.416 4.755 1.00 96.62 71 SER A C 1
ATOM 550 O O . SER A 1 71 ? -4.110 -11.473 5.346 1.00 96.62 71 SER A O 1
ATOM 552 N N . ASN A 1 72 ? -3.680 -9.268 5.399 1.00 96.44 72 ASN A N 1
ATOM 553 C CA . ASN A 1 72 ? -3.652 -9.127 6.855 1.00 96.44 72 ASN A CA 1
ATOM 554 C C . ASN A 1 72 ? -4.690 -8.110 7.369 1.00 96.44 72 ASN A C 1
ATOM 556 O O . ASN A 1 72 ? -4.498 -7.531 8.440 1.00 96.44 72 ASN A O 1
ATOM 560 N N . ASP A 1 73 ? -5.768 -7.874 6.610 1.00 95.19 73 ASP A N 1
ATOM 561 C CA . ASP A 1 73 ? -6.882 -6.994 6.997 1.00 95.19 73 ASP A CA 1
ATOM 562 C C . ASP A 1 73 ? -6.425 -5.579 7.424 1.00 95.19 73 ASP A C 1
ATOM 564 O O . ASP A 1 73 ? -6.902 -4.994 8.406 1.00 95.19 73 ASP A O 1
ATOM 568 N N . ILE A 1 74 ? -5.447 -5.028 6.701 1.00 96.25 74 ILE A N 1
ATOM 569 C CA . ILE A 1 74 ? -5.025 -3.630 6.821 1.00 96.25 74 ILE A CA 1
ATOM 570 C C . ILE A 1 74 ? -5.765 -2.816 5.764 1.00 96.25 74 ILE A C 1
ATOM 572 O O . ILE A 1 74 ? -5.766 -3.160 4.578 1.00 96.25 74 ILE A O 1
ATOM 576 N N . GLU A 1 75 ? -6.383 -1.719 6.195 1.00 94.12 75 GLU A N 1
ATOM 577 C CA . GLU A 1 75 ? -7.145 -0.827 5.325 1.00 94.12 75 GLU A CA 1
ATOM 578 C C . GLU A 1 75 ? -6.197 0.014 4.454 1.00 94.12 75 GLU A C 1
ATOM 580 O O . GLU A 1 75 ? -5.814 1.130 4.796 1.00 94.12 75 GLU A O 1
ATOM 585 N N . LEU A 1 76 ? -5.788 -0.551 3.316 1.00 95.75 76 LEU A N 1
ATOM 586 C CA . LEU A 1 76 ? -4.996 0.132 2.295 1.00 95.75 76 LEU A CA 1
ATOM 587 C C . LEU A 1 76 ? -5.707 0.057 0.942 1.00 95.75 76 LEU A C 1
ATOM 589 O O . LEU A 1 76 ? -5.976 -1.024 0.420 1.00 95.75 76 LEU A O 1
ATOM 593 N N . GLU A 1 77 ? -6.007 1.205 0.343 1.00 96.19 77 GLU A N 1
ATOM 594 C CA . GLU A 1 77 ? -6.741 1.255 -0.919 1.00 96.19 77 GLU A CA 1
ATOM 595 C C . GLU A 1 77 ? -5.843 0.905 -2.121 1.00 96.19 77 GLU A C 1
ATOM 597 O O . GLU A 1 77 ? -4.758 1.454 -2.312 1.00 96.19 77 GLU A O 1
ATOM 602 N N . GLY A 1 78 ? -6.324 0.030 -3.005 1.00 95.94 78 GLY A N 1
ATOM 603 C CA . GLY A 1 78 ? -5.585 -0.435 -4.182 1.00 95.94 78 GLY A CA 1
ATOM 604 C C . GLY A 1 78 ? -6.406 -0.395 -5.465 1.00 95.94 78 GLY A C 1
ATOM 605 O O . GLY A 1 78 ? -6.559 -1.428 -6.104 1.00 95.94 78 GLY A O 1
ATOM 606 N N . ALA A 1 79 ? -6.926 0.771 -5.864 1.00 97.56 79 ALA A N 1
ATOM 607 C CA . ALA A 1 79 ? -7.894 0.887 -6.965 1.00 97.56 79 ALA A CA 1
ATOM 608 C C . ALA A 1 79 ? -7.408 0.337 -8.324 1.00 97.56 79 ALA A C 1
ATOM 610 O O . ALA A 1 79 ? -8.217 -0.060 -9.157 1.00 97.56 79 ALA A O 1
ATOM 611 N N . CYS A 1 80 ? -6.094 0.335 -8.558 1.00 97.69 80 CYS A N 1
ATOM 612 C CA . CYS A 1 80 ? -5.463 -0.179 -9.774 1.00 97.69 80 CYS A CA 1
ATOM 613 C C . CYS A 1 80 ? -4.703 -1.499 -9.566 1.00 97.69 80 CYS A C 1
ATOM 615 O O . CYS A 1 80 ? -3.923 -1.883 -10.440 1.00 97.69 80 CYS A O 1
ATOM 617 N N . GLU A 1 81 ? -4.867 -2.147 -8.407 1.00 96.25 81 GLU A N 1
ATOM 618 C CA . GLU A 1 81 ? -4.292 -3.469 -8.105 1.00 96.25 81 GLU A CA 1
ATOM 619 C C . GLU A 1 81 ? -2.763 -3.534 -8.306 1.00 96.25 81 GLU A C 1
ATOM 621 O O . GLU A 1 81 ? -2.213 -4.530 -8.761 1.00 96.25 81 GLU A O 1
ATOM 626 N N . GLY A 1 82 ? -2.050 -2.438 -8.016 1.00 95.12 82 GLY A N 1
ATOM 627 C CA . GLY A 1 82 ? -0.591 -2.374 -8.176 1.00 95.12 82 GLY A CA 1
ATOM 628 C C . GLY A 1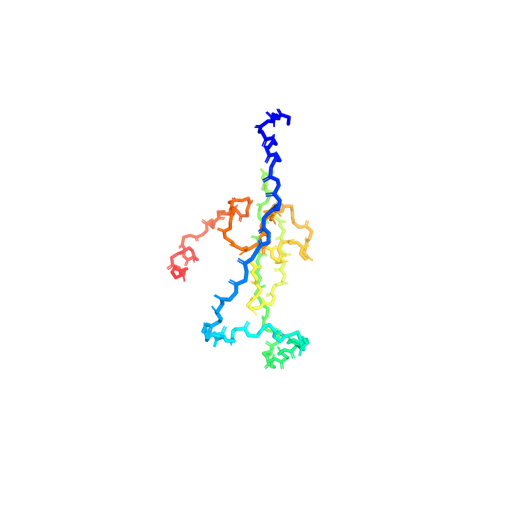 82 ? -0.098 -2.128 -9.608 1.00 95.12 82 GLY A C 1
ATOM 629 O O . GLY A 1 82 ? 1.105 -2.147 -9.845 1.00 95.12 82 GLY A O 1
ATOM 630 N N . SER A 1 83 ? -0.983 -1.810 -10.559 1.00 96.38 83 SER A N 1
ATOM 631 C CA . SER A 1 83 ? -0.624 -1.541 -11.967 1.00 96.38 83 SER A CA 1
ATOM 632 C C . SER A 1 83 ? -0.002 -0.155 -12.223 1.00 96.38 83 SER A C 1
ATOM 634 O O . SER A 1 83 ? 0.087 0.279 -13.370 1.00 96.38 83 SER A O 1
ATOM 636 N N . CYS A 1 84 ? 0.374 0.588 -11.176 1.00 94.69 84 CYS A N 1
ATOM 637 C CA . CYS A 1 84 ? 0.915 1.956 -11.257 1.00 94.69 84 CYS A CA 1
ATOM 638 C C . CYS A 1 84 ? 0.033 2.972 -12.020 1.00 94.69 84 CYS A C 1
ATOM 640 O O . CYS A 1 84 ? 0.530 3.975 -12.526 1.00 94.69 84 CYS A O 1
ATOM 642 N N . ALA A 1 85 ? -1.281 2.739 -12.097 1.00 97.62 85 ALA A N 1
ATOM 643 C CA . ALA A 1 85 ? -2.243 3.638 -12.747 1.00 97.62 85 ALA A CA 1
ATOM 644 C C . ALA A 1 85 ? -2.968 4.578 -11.761 1.00 97.62 85 ALA A C 1
ATOM 646 O O . ALA A 1 85 ? -3.841 5.352 -12.147 1.00 97.62 85 ALA A O 1
ATOM 647 N N . CYS A 1 86 ? -2.636 4.482 -10.476 1.00 97.31 86 CYS A N 1
ATOM 648 C CA . CYS A 1 86 ? -3.272 5.188 -9.375 1.00 97.31 86 CYS A CA 1
ATOM 649 C C . CYS A 1 86 ? -2.243 5.491 -8.274 1.00 97.31 86 CYS A C 1
ATOM 651 O O . CYS A 1 86 ? -1.109 5.023 -8.335 1.00 97.31 86 CYS A O 1
ATOM 653 N N . SER A 1 87 ? -2.645 6.260 -7.259 1.00 96.25 87 SER A N 1
ATOM 654 C CA . SER A 1 87 ? -1.811 6.608 -6.096 1.00 96.25 87 SER A CA 1
ATOM 655 C C . SER A 1 87 ? -2.489 6.300 -4.756 1.00 96.25 87 SER A C 1
ATOM 657 O O . SER A 1 87 ? -2.075 6.820 -3.723 1.00 96.25 87 SER A O 1
ATOM 659 N N . THR A 1 88 ? -3.553 5.493 -4.763 1.00 96.62 88 THR A N 1
ATOM 660 C CA . THR A 1 88 ? -4.341 5.168 -3.560 1.00 96.62 88 THR A CA 1
ATOM 661 C C . THR A 1 88 ? -3.573 4.275 -2.582 1.00 96.62 88 THR A C 1
ATOM 663 O O . THR A 1 88 ? -3.847 4.292 -1.392 1.00 96.62 88 THR A O 1
ATOM 666 N N . CYS A 1 89 ? -2.567 3.543 -3.075 1.00 95.94 89 CYS A N 1
ATOM 667 C CA . CYS A 1 89 ? -1.707 2.662 -2.283 1.00 95.94 89 CYS A CA 1
ATOM 668 C C . CYS A 1 89 ? -0.458 3.365 -1.721 1.00 95.94 89 CYS A C 1
ATOM 670 O O . CYS A 1 89 ? 0.492 2.701 -1.309 1.00 95.94 89 CYS A O 1
ATOM 672 N N . HIS A 1 90 ? -0.400 4.697 -1.782 1.00 94.19 90 HIS A N 1
ATOM 673 C CA . HIS A 1 90 ? 0.719 5.469 -1.252 1.00 94.19 90 HIS A CA 1
ATOM 674 C C . HIS A 1 90 ? 0.876 5.241 0.262 1.00 94.19 90 HIS A C 1
ATOM 676 O O . HIS A 1 90 ? -0.093 5.324 1.012 1.00 94.19 90 HIS A O 1
ATOM 682 N N . VAL A 1 91 ? 2.111 4.991 0.706 1.00 95.62 91 VAL A N 1
ATOM 683 C CA . VAL A 1 91 ? 2.476 4.776 2.114 1.00 95.62 91 VAL A CA 1
ATOM 684 C C . VAL A 1 91 ? 3.705 5.600 2.486 1.00 95.62 91 VAL A C 1
ATOM 686 O O . VAL A 1 91 ? 4.498 5.975 1.623 1.00 95.62 91 VAL A O 1
ATOM 689 N N . ILE A 1 92 ? 3.884 5.843 3.784 1.00 95.88 92 ILE A N 1
ATOM 690 C CA . ILE A 1 92 ? 5.056 6.530 4.330 1.00 95.88 92 ILE A CA 1
ATOM 691 C C . ILE A 1 92 ? 5.955 5.497 5.009 1.00 95.88 92 ILE A C 1
ATOM 693 O O . ILE A 1 92 ? 5.526 4.796 5.922 1.00 95.88 92 ILE A O 1
ATOM 697 N N . VAL A 1 93 ? 7.220 5.428 4.592 1.00 96.88 93 VAL A N 1
ATOM 698 C CA . VAL A 1 93 ? 8.242 4.635 5.287 1.00 96.88 93 VAL A CA 1
ATOM 699 C C . VAL A 1 93 ? 8.823 5.492 6.409 1.00 96.88 93 VAL A C 1
ATOM 701 O O . VAL A 1 93 ? 9.518 6.471 6.145 1.00 96.88 93 VAL A O 1
ATOM 704 N N . MET A 1 94 ? 8.498 5.155 7.659 1.00 95.19 94 MET A N 1
ATOM 705 C CA . MET A 1 94 ? 8.848 5.979 8.826 1.00 95.19 94 MET A CA 1
ATOM 706 C C . MET A 1 94 ? 10.353 6.022 9.115 1.00 95.19 94 MET A C 1
ATOM 708 O O . MET A 1 94 ? 10.871 7.046 9.552 1.00 95.19 94 MET A O 1
ATOM 712 N N . ASP A 1 95 ? 11.050 4.913 8.885 1.00 95.12 95 ASP A N 1
ATOM 713 C CA . ASP A 1 95 ? 12.476 4.784 9.166 1.00 95.12 95 ASP A CA 1
ATOM 714 C C . ASP A 1 95 ? 13.305 5.100 7.912 1.00 95.12 95 ASP A C 1
ATOM 716 O O . ASP A 1 95 ? 13.187 4.453 6.864 1.00 95.12 95 ASP A O 1
ATOM 720 N N . MET A 1 96 ? 14.169 6.105 8.040 1.00 96.38 96 MET A N 1
ATOM 721 C CA . MET A 1 96 ? 15.034 6.572 6.961 1.00 96.38 96 MET A CA 1
ATOM 722 C C . MET A 1 96 ? 16.062 5.524 6.529 1.00 96.38 96 MET A C 1
ATOM 724 O O . MET A 1 96 ? 16.405 5.473 5.348 1.00 96.38 96 MET A O 1
ATOM 728 N N . ASP A 1 97 ? 16.519 4.648 7.424 1.00 97.12 97 ASP A N 1
ATOM 729 C CA . ASP A 1 97 ? 17.480 3.598 7.079 1.00 97.12 97 ASP A CA 1
ATOM 730 C C . ASP A 1 97 ? 16.862 2.547 6.154 1.00 97.12 97 ASP A C 1
ATOM 732 O O . ASP A 1 97 ? 17.573 1.933 5.356 1.00 97.12 97 ASP A O 1
ATOM 736 N N . TYR A 1 98 ? 15.547 2.327 6.239 1.00 95.44 98 TYR A N 1
ATOM 737 C CA . TYR A 1 98 ? 14.827 1.474 5.292 1.00 95.44 98 TYR A CA 1
ATOM 738 C C . TYR A 1 98 ? 14.479 2.215 4.008 1.00 95.44 98 TYR A C 1
ATOM 740 O O . TYR A 1 98 ? 14.666 1.652 2.931 1.00 95.44 98 TYR A O 1
ATOM 748 N N . TYR A 1 99 ? 14.044 3.473 4.101 1.00 96.44 99 TYR A N 1
ATOM 749 C CA . TYR A 1 99 ? 13.760 4.293 2.922 1.00 96.44 99 TYR A CA 1
ATOM 750 C C . TYR A 1 99 ? 14.980 4.402 1.996 1.00 96.44 99 TYR A C 1
ATOM 752 O O . TYR A 1 99 ? 14.870 4.172 0.796 1.00 96.44 99 TYR A O 1
ATOM 760 N N . ASN A 1 100 ? 16.167 4.643 2.558 1.00 97.31 100 ASN A N 1
ATOM 761 C CA . ASN A 1 100 ? 17.420 4.773 1.805 1.00 97.31 100 ASN A CA 1
ATOM 762 C C . ASN A 1 100 ? 17.892 3.473 1.125 1.00 97.31 100 ASN A C 1
ATOM 764 O O . ASN A 1 100 ? 18.832 3.510 0.334 1.00 97.31 100 ASN A O 1
ATOM 768 N N . LYS A 1 101 ? 17.292 2.321 1.450 1.00 96.12 101 LYS A N 1
ATOM 769 C CA . LYS A 1 101 ? 17.589 1.026 0.810 1.00 96.12 101 LYS A CA 1
ATOM 770 C C . LYS A 1 101 ? 16.667 0.724 -0.369 1.00 96.12 101 LYS A C 1
ATOM 772 O O . LYS A 1 101 ? 16.907 -0.263 -1.063 1.00 96.12 101 LYS A O 1
ATOM 777 N N . LEU A 1 102 ? 15.604 1.506 -0.560 1.00 92.44 102 LEU A N 1
ATOM 778 C CA . LEU A 1 102 ? 14.727 1.354 -1.714 1.00 92.44 102 LEU A CA 1
ATOM 779 C C . LEU A 1 102 ? 15.487 1.774 -2.991 1.00 92.44 102 LEU A C 1
ATOM 781 O O . LEU A 1 102 ? 16.270 2.725 -2.929 1.00 92.44 102 LEU A O 1
ATOM 785 N N . PRO A 1 103 ? 15.319 1.034 -4.102 1.00 88.44 103 PRO A N 1
ATOM 786 C CA . PRO A 1 103 ? 16.048 1.258 -5.352 1.00 88.44 103 PRO A CA 1
ATOM 787 C C . PRO A 1 103 ? 15.639 2.537 -6.093 1.00 88.44 103 PRO A C 1
ATOM 789 O O . PRO A 1 103 ? 14.501 3.019 -5.888 1.00 88.44 103 PRO A O 1
#

Foldseek 3Di:
DDDDDDDDDDDDDDDDDDDDDPPPDPDDDDPPPPVPPDDQDWDWDWDQDPVRDIDIDTHGPPDDPVRRCVVRVHPQDDPPVPPPPDCSRDDDDPDPVVVVPDD

Secondary structure (DSSP, 8-state):
-----------------------------------------EEEEEEE-TTS-EEEEEEETT--HHHHHHTTT-----TTTTSSS-STT------HHHHTT--

Organism: Opuntia streptacantha (NCBI:txid393608)

pLDDT: mean 76.17, std 25.3, range [31.47, 97.69]

Sequence (103 aa):
RTQYLHSLCSRIQSSVARPQMHQYFCTTAAADSSKDQNEEKTINVTFVETDGTEKHVKVPVGTSMLEAAHSNDIELEGACEGSCACSTCHVIVMDMDYYNKLP

Radius of gyration: 23.63 Å; chains: 1; bounding box: 41×37×68 Å